Protein AF-A0AAP8HUD3-F1 (afdb_monomer_lite)

InterPro domains:
  IPR000829 DAGK family [PF01219] (1-81)
  IPR000829 DAGK family [PTHR34299] (2-87)
  IPR036945 Diacylglycerol kinase (DAGK) superfamily [G3DSA:1.10.287.3610] (1-88)

Organism: Escherichia coli (NCBI:txid562)

Secondary structure (DSSP, 8-state):
-HHHHHHHHHHHHHH-SSHHHHHHHHHHHHHHHHHHHHHHHHHHHHHHTT-TT-HHHHHHHHHHHHHHHHHHHHHHHHHHHHHHHHHT--

pLDDT: mean 89.9, std 9.55, range [56.0, 97.44]

Sequence (90 aa):
ELALAVLLIPAAFFLGRTTVEVFFLIGTVVLVLAVELLNSAVEALADALSVDTHPLLGRAKDLGSAAVMLLLLFTVAVWVGVAVSRFVMH

Radius of gyration: 16.63 Å; chains: 1; bounding box: 34×22×46 Å

Foldseek 3Di:
DVVVLVVQLVVLVVQDPDPVSSCVLNVLVVVLVVLVVVLVVLVVVLVVVVCPPDPVSVVSNVVSVVSSVVSVVVSVVSSVVSNCCVPPVD

Structure (mmCIF, N/CA/C/O backbone):
data_AF-A0AAP8HUD3-F1
#
_entry.id   AF-A0AAP8HUD3-F1
#
loop_
_atom_site.group_PDB
_atom_site.id
_atom_site.type_symbol
_atom_site.label_atom_id
_atom_site.label_alt_id
_atom_site.label_comp_id
_atom_site.label_asym_id
_atom_site.label_entity_id
_atom_site.label_seq_id
_atom_site.pdbx_PDB_ins_code
_atom_site.Cartn_x
_atom_site.Cartn_y
_atom_site.Cartn_z
_atom_site.occupancy
_atom_site.B_iso_or_equiv
_atom_site.auth_seq_id
_atom_site.auth_comp_id
_atom_site.auth_asym_id
_atom_site.auth_atom_id
_atom_site.pdbx_PDB_model_num
ATOM 1 N N . GLU A 1 1 ? -9.001 -5.227 -0.973 1.00 70.00 1 GLU A N 1
ATOM 2 C CA . GLU A 1 1 ? -7.610 -4.880 -1.360 1.00 70.00 1 GLU A CA 1
ATOM 3 C C . GLU A 1 1 ? -6.784 -6.089 -1.797 1.00 70.00 1 GLU A C 1
ATOM 5 O O . GLU A 1 1 ? -5.935 -5.966 -2.674 1.00 70.00 1 GLU A O 1
ATOM 10 N N . LEU A 1 2 ? -7.146 -7.298 -1.352 1.00 76.69 2 LEU A N 1
ATOM 11 C CA . LEU A 1 2 ? -6.656 -8.557 -1.936 1.00 76.69 2 LEU A CA 1
ATOM 12 C C . LEU A 1 2 ? -6.817 -8.634 -3.467 1.00 76.69 2 LEU A C 1
ATOM 14 O O . LEU A 1 2 ? -5.915 -9.102 -4.152 1.00 76.69 2 LEU A O 1
ATOM 18 N N . ALA A 1 3 ? -7.920 -8.121 -4.023 1.00 81.19 3 ALA A N 1
ATOM 19 C CA . ALA A 1 3 ? -8.113 -8.050 -5.475 1.00 81.19 3 ALA A CA 1
ATOM 20 C C . ALA A 1 3 ? -7.066 -7.160 -6.172 1.00 81.19 3 ALA A C 1
ATOM 22 O O . ALA A 1 3 ? -6.582 -7.500 -7.250 1.00 81.19 3 ALA A O 1
ATOM 23 N N . LEU A 1 4 ? -6.679 -6.047 -5.535 1.00 81.00 4 LEU A N 1
ATOM 24 C CA . LEU A 1 4 ? -5.638 -5.160 -6.046 1.00 81.00 4 LEU A CA 1
ATOM 25 C C . LEU A 1 4 ? -4.275 -5.858 -5.991 1.00 81.00 4 LEU A C 1
ATOM 27 O O . LEU A 1 4 ? -3.522 -5.796 -6.955 1.00 81.00 4 LEU A O 1
ATOM 31 N N . ALA A 1 5 ? -3.991 -6.605 -4.923 1.00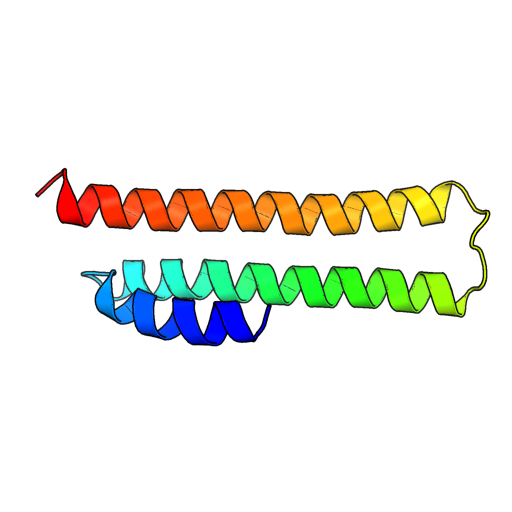 88.88 5 ALA A N 1
ATOM 32 C CA . ALA A 1 5 ? -2.767 -7.393 -4.819 1.00 88.88 5 ALA A CA 1
ATOM 33 C C . ALA A 1 5 ? -2.684 -8.518 -5.866 1.00 88.88 5 ALA A C 1
ATOM 35 O O . ALA A 1 5 ? -1.632 -8.705 -6.475 1.00 88.88 5 ALA A O 1
ATOM 36 N N . VAL A 1 6 ? -3.793 -9.215 -6.138 1.00 91.19 6 VAL A N 1
ATOM 37 C CA . VAL A 1 6 ? -3.874 -10.246 -7.191 1.00 91.19 6 VAL A CA 1
ATOM 38 C C . VAL A 1 6 ? -3.570 -9.672 -8.576 1.00 91.19 6 VAL A C 1
ATOM 40 O O . VAL A 1 6 ? -3.010 -10.376 -9.409 1.00 91.19 6 VAL A O 1
ATOM 43 N N . LEU A 1 7 ? -3.895 -8.401 -8.823 1.00 92.81 7 LEU A N 1
ATOM 44 C CA . LEU A 1 7 ? -3.576 -7.720 -10.078 1.00 92.81 7 LEU A CA 1
ATOM 45 C C . LEU A 1 7 ? -2.137 -7.172 -10.096 1.00 92.81 7 LEU A C 1
ATOM 47 O O . LEU A 1 7 ? -1.399 -7.371 -11.062 1.00 92.81 7 LEU A O 1
ATOM 51 N N . LEU A 1 8 ? -1.734 -6.479 -9.028 1.00 93.31 8 LEU A N 1
ATOM 52 C CA . LEU A 1 8 ? -0.461 -5.767 -8.959 1.00 93.31 8 LEU A CA 1
ATOM 53 C C . LEU A 1 8 ? 0.735 -6.714 -8.808 1.00 93.31 8 LEU A C 1
ATOM 55 O O . LEU A 1 8 ? 1.789 -6.450 -9.373 1.00 93.31 8 LEU A O 1
ATOM 59 N N . ILE A 1 9 ? 0.610 -7.845 -8.114 1.00 93.69 9 ILE A N 1
ATOM 60 C CA . ILE A 1 9 ? 1.745 -8.767 -7.953 1.00 93.69 9 ILE A CA 1
ATOM 61 C C . ILE A 1 9 ? 2.190 -9.352 -9.307 1.00 93.69 9 ILE A C 1
ATOM 63 O O . ILE A 1 9 ? 3.370 -9.225 -9.628 1.00 93.69 9 ILE A O 1
ATOM 67 N N . PRO A 1 10 ? 1.306 -9.913 -10.160 1.00 95.38 10 PRO A N 1
ATOM 68 C CA . PRO A 1 10 ? 1.684 -10.306 -11.516 1.00 95.38 10 PRO A CA 1
ATOM 69 C C . PRO A 1 10 ? 2.205 -9.129 -12.343 1.00 95.38 10 PRO A C 1
ATOM 71 O O . PRO A 1 10 ? 3.238 -9.252 -12.999 1.00 95.38 10 PRO A O 1
ATOM 74 N N . ALA A 1 11 ? 1.537 -7.970 -12.280 1.00 94.56 11 ALA A N 1
ATOM 75 C CA . ALA A 1 11 ? 1.952 -6.777 -13.014 1.00 94.56 11 ALA A CA 1
ATOM 76 C C . ALA A 1 11 ? 3.367 -6.302 -12.633 1.00 94.56 11 ALA A C 1
ATOM 78 O O . ALA A 1 11 ? 4.074 -5.783 -13.494 1.00 94.56 11 ALA A O 1
ATOM 79 N N . ALA A 1 12 ? 3.824 -6.542 -11.400 1.00 95.50 12 ALA A N 1
ATOM 80 C CA . ALA A 1 12 ? 5.181 -6.215 -10.971 1.00 95.50 12 ALA A CA 1
ATOM 81 C C . ALA A 1 12 ? 6.246 -6.993 -11.759 1.00 95.50 12 ALA A C 1
ATOM 83 O O . ALA A 1 12 ? 7.251 -6.405 -12.155 1.00 95.50 12 ALA A O 1
ATOM 84 N N . PHE A 1 13 ? 6.007 -8.276 -12.057 1.00 94.25 13 PHE A N 1
ATOM 85 C CA . PHE A 1 13 ? 6.897 -9.086 -12.902 1.00 94.25 13 PHE A CA 1
ATOM 86 C C . PHE A 1 13 ? 6.888 -8.636 -14.362 1.00 94.25 13 PHE A C 1
ATOM 88 O O . PHE A 1 13 ? 7.899 -8.751 -15.048 1.00 94.25 13 PHE A O 1
ATOM 95 N N . PHE A 1 14 ? 5.757 -8.114 -14.844 1.00 93.00 14 PHE A N 1
ATOM 96 C CA . PHE A 1 14 ? 5.693 -7.532 -16.181 1.00 93.00 14 PHE A CA 1
ATOM 97 C C . PHE A 1 14 ? 6.388 -6.176 -16.249 1.00 93.00 14 PHE A C 1
ATOM 99 O O . PHE A 1 14 ? 6.913 -5.847 -17.312 1.00 93.00 14 PHE A O 1
ATOM 106 N N . LEU A 1 15 ? 6.345 -5.380 -15.172 1.00 92.69 15 LEU A N 1
ATOM 107 C CA . LEU A 1 15 ? 6.824 -3.999 -15.124 1.00 92.69 15 LEU A CA 1
ATOM 108 C C . LEU A 1 15 ? 8.316 -3.870 -14.795 1.00 92.69 15 LEU A C 1
ATOM 110 O O . LEU A 1 15 ? 8.999 -3.097 -15.462 1.00 92.69 15 LEU A O 1
ATOM 114 N N . GLY A 1 16 ? 8.814 -4.601 -13.799 1.00 92.50 16 GLY A N 1
ATOM 115 C CA . GLY A 1 16 ? 10.211 -4.524 -13.372 1.00 92.50 16 GLY A CA 1
ATOM 116 C C . GLY A 1 16 ? 11.178 -5.164 -14.374 1.00 92.50 16 GLY A C 1
ATOM 117 O O . GLY A 1 16 ? 10.894 -6.207 -14.958 1.00 92.50 16 GLY A O 1
ATOM 118 N N . ARG A 1 17 ? 12.349 -4.547 -14.564 1.00 91.94 17 ARG A N 1
ATOM 119 C CA . ARG A 1 17 ? 13.454 -5.057 -15.395 1.00 91.94 17 ARG A CA 1
ATOM 120 C C . ARG A 1 17 ? 14.492 -5.818 -14.586 1.00 91.94 17 ARG A C 1
ATOM 122 O O . ARG A 1 17 ? 15.175 -6.684 -15.127 1.00 91.94 17 ARG A O 1
ATOM 129 N N . THR A 1 18 ? 14.634 -5.474 -13.310 1.00 94.44 18 THR A N 1
ATOM 130 C CA . THR A 1 18 ? 15.555 -6.141 -12.390 1.00 94.44 18 THR A CA 1
ATOM 131 C C . THR A 1 18 ? 14.801 -6.831 -11.266 1.00 94.44 18 THR A C 1
ATOM 133 O O . THR A 1 18 ? 13.706 -6.426 -10.879 1.00 94.44 18 THR A O 1
ATOM 136 N N . THR A 1 19 ? 15.427 -7.851 -10.683 1.00 94.94 19 THR A N 1
ATOM 137 C CA . THR A 1 19 ? 14.912 -8.534 -9.493 1.00 94.94 19 THR A CA 1
ATOM 138 C C . THR A 1 19 ? 14.619 -7.549 -8.357 1.00 94.94 19 THR A C 1
ATOM 140 O O . THR A 1 19 ? 13.613 -7.689 -7.669 1.00 94.94 19 THR A O 1
ATOM 143 N N . VAL A 1 20 ? 15.455 -6.516 -8.197 1.00 95.38 20 VAL A N 1
ATOM 144 C CA . VAL A 1 20 ? 15.267 -5.472 -7.180 1.00 95.38 20 VAL A CA 1
ATOM 145 C C . VAL A 1 20 ? 13.993 -4.673 -7.444 1.00 95.38 20 VAL A C 1
ATOM 147 O O . VAL A 1 20 ? 13.189 -4.531 -6.533 1.00 95.38 20 VAL A O 1
ATOM 150 N N . GLU A 1 21 ? 13.769 -4.205 -8.675 1.00 95.31 21 GLU A N 1
ATOM 151 C CA . GLU A 1 21 ? 12.552 -3.460 -9.037 1.00 95.31 21 GLU A CA 1
ATOM 152 C C . GLU A 1 21 ? 11.285 -4.288 -8.814 1.00 95.31 21 GLU A C 1
ATOM 154 O O . GLU A 1 21 ? 10.321 -3.789 -8.238 1.00 95.31 21 GLU A O 1
ATOM 159 N N . VAL A 1 22 ? 11.298 -5.565 -9.210 1.00 96.31 22 VAL A N 1
ATOM 160 C CA . VAL A 1 22 ? 10.162 -6.475 -9.003 1.00 96.31 22 VAL A CA 1
ATOM 161 C C . VAL A 1 22 ? 9.864 -6.642 -7.512 1.00 96.31 22 VAL A C 1
ATOM 163 O O . VAL A 1 22 ? 8.719 -6.468 -7.096 1.00 96.31 22 VAL A O 1
ATOM 166 N N . PHE A 1 23 ? 10.877 -6.921 -6.684 1.00 96.69 23 PHE A N 1
ATOM 167 C CA . PHE A 1 23 ? 10.680 -7.037 -5.236 1.00 96.69 23 PHE A CA 1
ATOM 168 C C . PHE A 1 23 ? 10.258 -5.718 -4.590 1.00 96.69 23 PHE A C 1
ATOM 170 O O . PHE A 1 23 ? 9.483 -5.743 -3.638 1.00 96.69 23 PHE A O 1
ATOM 177 N N . PHE A 1 24 ? 10.708 -4.574 -5.105 1.00 95.75 24 PHE A N 1
ATOM 178 C CA . PHE A 1 24 ? 10.299 -3.264 -4.602 1.00 95.75 24 PHE A CA 1
ATOM 179 C C . PHE A 1 24 ? 8.820 -2.984 -4.909 1.00 95.75 24 PHE A C 1
ATOM 181 O O . PHE A 1 24 ? 8.063 -2.607 -4.014 1.00 95.75 24 PHE A O 1
ATOM 188 N N . LEU A 1 25 ? 8.376 -3.261 -6.141 1.00 97.44 25 LEU A N 1
ATOM 189 C CA . LEU A 1 25 ? 6.972 -3.156 -6.548 1.00 97.44 25 LEU A CA 1
ATOM 190 C C . LEU A 1 25 ? 6.077 -4.092 -5.726 1.00 97.44 25 LEU A C 1
ATOM 192 O O . LEU A 1 25 ? 5.076 -3.643 -5.170 1.00 97.44 25 LEU A O 1
ATOM 196 N N . ILE A 1 26 ? 6.456 -5.365 -5.573 1.00 97.12 26 ILE A N 1
ATOM 197 C CA . ILE A 1 26 ? 5.718 -6.322 -4.729 1.00 97.12 26 ILE A CA 1
ATOM 198 C C . ILE A 1 26 ? 5.721 -5.868 -3.262 1.00 97.12 26 ILE A C 1
ATOM 200 O O . ILE A 1 26 ? 4.688 -5.925 -2.599 1.00 97.12 26 ILE A O 1
ATOM 204 N N . GLY A 1 27 ? 6.854 -5.375 -2.762 1.00 96.69 27 GLY A N 1
ATOM 205 C CA . GLY A 1 27 ? 7.007 -4.903 -1.388 1.00 96.69 27 GLY A CA 1
ATOM 206 C C . GLY A 1 27 ? 6.033 -3.779 -1.039 1.00 96.69 27 GLY A C 1
ATOM 207 O O . GLY A 1 27 ? 5.420 -3.823 0.025 1.00 96.69 27 GLY A O 1
ATOM 208 N N . THR A 1 28 ? 5.815 -2.821 -1.948 1.00 96.94 28 THR A N 1
ATOM 209 C CA . THR A 1 28 ? 4.810 -1.759 -1.738 1.00 96.94 28 THR A CA 1
ATOM 210 C C . THR A 1 28 ? 3.390 -2.307 -1.584 1.00 96.94 28 THR A C 1
ATOM 212 O O . THR A 1 28 ? 2.679 -1.906 -0.666 1.00 96.94 28 THR A O 1
ATOM 215 N N . VAL A 1 29 ? 3.006 -3.297 -2.394 1.00 96.38 29 VAL A N 1
ATOM 216 C CA . VAL A 1 29 ? 1.698 -3.966 -2.295 1.00 96.38 29 VAL A CA 1
ATOM 217 C C . VAL A 1 29 ? 1.551 -4.710 -0.966 1.00 96.38 29 VAL A C 1
ATOM 219 O O . VAL A 1 29 ? 0.522 -4.599 -0.304 1.00 96.38 29 VAL A O 1
ATOM 222 N N . VAL A 1 30 ? 2.584 -5.447 -0.547 1.00 95.81 30 VAL A N 1
ATOM 223 C CA . VAL A 1 30 ? 2.580 -6.173 0.733 1.00 95.81 30 VAL A CA 1
ATOM 224 C C . VAL A 1 30 ? 2.462 -5.210 1.917 1.00 95.81 30 VAL A C 1
ATOM 226 O O . VAL A 1 30 ? 1.729 -5.497 2.860 1.00 95.81 30 VAL A O 1
ATOM 229 N N . LEU A 1 31 ? 3.136 -4.056 1.866 1.00 95.50 31 LEU A N 1
ATOM 230 C CA . LEU A 1 31 ? 3.042 -3.031 2.907 1.00 95.50 31 LEU A CA 1
ATOM 231 C C . LEU A 1 31 ? 1.638 -2.428 3.012 1.00 95.50 31 LEU A C 1
ATOM 233 O O . LEU A 1 31 ? 1.155 -2.253 4.129 1.00 95.50 31 LEU A O 1
ATOM 237 N N . VAL A 1 32 ? 0.973 -2.150 1.884 1.00 95.81 32 VAL A N 1
ATOM 238 C CA . VAL A 1 32 ? -0.427 -1.682 1.880 1.00 95.81 32 VAL A CA 1
ATOM 239 C C . VAL A 1 32 ? -1.325 -2.693 2.592 1.00 95.81 32 VAL A C 1
ATOM 241 O O . VAL A 1 32 ? -2.013 -2.322 3.539 1.00 95.81 32 VAL A O 1
ATOM 244 N N . LEU A 1 33 ? -1.240 -3.977 2.222 1.00 95.00 33 LEU A N 1
ATOM 245 C CA . LEU A 1 33 ? -2.030 -5.035 2.865 1.00 95.00 33 LEU A CA 1
ATOM 246 C C . LEU A 1 33 ? -1.736 -5.151 4.366 1.00 95.00 33 LEU A C 1
ATOM 248 O O . LEU A 1 33 ? -2.649 -5.344 5.165 1.00 95.00 33 LEU A O 1
ATOM 252 N N . ALA A 1 34 ? -0.467 -5.040 4.764 1.00 95.94 34 ALA A N 1
ATOM 253 C CA . ALA A 1 34 ? -0.086 -5.100 6.170 1.00 95.94 34 ALA A CA 1
ATOM 254 C C . ALA A 1 34 ? -0.705 -3.946 6.973 1.00 95.94 34 ALA A C 1
ATOM 256 O O . ALA A 1 34 ? -1.227 -4.172 8.062 1.00 95.94 34 ALA A O 1
ATOM 257 N N . VAL A 1 35 ? -0.680 -2.721 6.443 1.00 95.44 35 VAL A N 1
ATOM 258 C CA . VAL A 1 35 ? -1.245 -1.555 7.137 1.00 95.44 35 VAL A CA 1
ATOM 259 C C . VAL A 1 35 ? -2.768 -1.554 7.131 1.00 95.44 35 VAL A C 1
ATOM 261 O O . VAL A 1 35 ? -3.357 -1.144 8.123 1.00 95.44 35 VAL A O 1
ATOM 264 N N . GLU A 1 36 ? -3.419 -2.081 6.099 1.00 94.62 36 GLU A N 1
ATOM 265 C CA . GLU A 1 36 ? -4.869 -2.297 6.124 1.00 94.62 36 GLU A CA 1
ATOM 266 C C . GLU A 1 36 ? -5.282 -3.325 7.171 1.00 94.62 36 GLU A C 1
ATOM 268 O O . GLU A 1 36 ? -6.205 -3.065 7.936 1.00 94.62 36 GLU A O 1
ATOM 273 N N . LEU A 1 37 ? -4.558 -4.444 7.287 1.00 95.06 37 LEU A N 1
ATOM 274 C CA . LEU A 1 37 ? -4.799 -5.417 8.356 1.00 95.06 37 LEU A CA 1
ATOM 275 C C . LEU A 1 37 ? -4.641 -4.780 9.742 1.00 95.06 37 LEU A C 1
ATOM 277 O O . LEU A 1 37 ? -5.438 -5.055 10.639 1.00 95.06 37 LEU A O 1
ATOM 281 N N . LEU A 1 38 ? -3.642 -3.910 9.917 1.00 94.00 38 LEU A N 1
ATOM 282 C CA . LEU A 1 38 ? -3.473 -3.145 11.153 1.00 94.00 38 LEU A CA 1
ATOM 283 C C . LEU A 1 38 ? -4.621 -2.146 11.369 1.00 94.00 38 LEU A C 1
ATOM 285 O O . LEU A 1 38 ? -5.113 -2.047 12.491 1.00 94.00 38 LEU A O 1
ATOM 289 N N . ASN A 1 39 ? -5.082 -1.447 10.328 1.00 94.19 39 ASN A N 1
ATOM 290 C CA . ASN A 1 39 ? -6.226 -0.537 10.413 1.00 94.19 39 ASN A CA 1
ATOM 291 C C . ASN A 1 39 ? -7.502 -1.288 10.822 1.00 94.19 39 ASN A C 1
ATOM 293 O O . ASN A 1 39 ? -8.156 -0.901 11.786 1.00 94.19 39 ASN A O 1
ATOM 297 N N . SER A 1 40 ? -7.801 -2.420 10.182 1.00 93.44 40 SER A N 1
ATOM 298 C CA . SER A 1 40 ? -8.939 -3.269 10.546 1.00 93.44 40 SER A CA 1
ATOM 299 C C . SER A 1 40 ? -8.815 -3.850 11.956 1.00 93.44 40 SER A C 1
ATOM 301 O O . SER A 1 40 ? -9.821 -4.006 12.641 1.00 93.44 40 SER A O 1
ATOM 303 N N . ALA A 1 41 ? -7.601 -4.146 12.434 1.00 92.44 41 ALA A N 1
ATOM 304 C CA . ALA A 1 41 ? -7.393 -4.571 13.818 1.00 92.44 41 ALA A CA 1
ATOM 305 C C . ALA A 1 41 ? -7.698 -3.443 14.821 1.00 92.44 41 ALA A C 1
ATOM 307 O O . ALA A 1 41 ? -8.304 -3.698 15.863 1.00 92.44 41 ALA A O 1
ATOM 308 N N . VAL A 1 42 ? -7.314 -2.200 14.505 1.00 90.31 42 VAL A N 1
ATOM 309 C CA . VAL A 1 42 ? -7.658 -1.015 15.308 1.00 90.31 42 VAL A CA 1
ATOM 310 C C . VAL A 1 42 ? -9.168 -0.778 15.308 1.00 90.31 42 VAL A C 1
ATOM 312 O O . VAL A 1 42 ? -9.732 -0.523 16.369 1.00 90.31 42 VAL A O 1
ATOM 315 N N . GLU A 1 43 ? -9.830 -0.908 14.158 1.00 90.69 43 GLU A N 1
ATOM 316 C CA . GLU A 1 43 ? -11.290 -0.814 14.042 1.00 90.69 43 GLU A CA 1
ATOM 317 C C . GLU A 1 43 ? -11.993 -1.903 14.860 1.00 90.69 43 GLU A C 1
ATOM 319 O O . GLU A 1 43 ? -12.853 -1.587 15.675 1.00 90.69 43 GLU A O 1
ATOM 324 N N . ALA A 1 44 ? -11.565 -3.162 14.743 1.00 91.69 44 ALA A N 1
ATOM 325 C CA . ALA A 1 44 ? -12.142 -4.269 15.501 1.00 91.69 44 ALA A CA 1
ATOM 326 C C . ALA A 1 44 ? -11.967 -4.096 17.019 1.00 91.69 44 ALA A C 1
ATOM 328 O O . ALA A 1 44 ? -12.886 -4.382 17.787 1.00 91.69 44 ALA A O 1
ATOM 329 N N . LEU A 1 45 ? -10.803 -3.609 17.467 1.00 88.94 45 LEU A N 1
ATOM 330 C CA . LEU A 1 45 ? -10.574 -3.283 18.875 1.00 88.94 45 LEU A CA 1
ATOM 331 C C . LEU A 1 45 ? -11.467 -2.123 19.333 1.00 88.94 45 LEU A C 1
ATOM 333 O O . LEU A 1 45 ? -12.008 -2.165 20.437 1.00 88.94 45 LEU A O 1
ATOM 337 N N . ALA A 1 46 ? -11.618 -1.094 18.498 1.00 85.62 46 ALA A N 1
ATOM 338 C CA . ALA A 1 46 ? -12.462 0.054 18.796 1.00 85.62 46 ALA A CA 1
ATOM 339 C C . ALA A 1 46 ? -13.937 -0.353 18.953 1.00 85.62 46 ALA A C 1
ATOM 341 O O . ALA A 1 46 ? -14.571 0.010 19.946 1.00 85.62 46 ALA A O 1
ATOM 342 N N . ASP A 1 47 ? -14.440 -1.166 18.024 1.00 85.75 47 ASP A N 1
ATOM 343 C CA . ASP A 1 47 ? -15.812 -1.668 18.023 1.00 85.75 47 ASP A CA 1
ATOM 344 C C . ASP A 1 47 ? -16.058 -2.606 19.225 1.00 85.75 47 ASP A C 1
ATO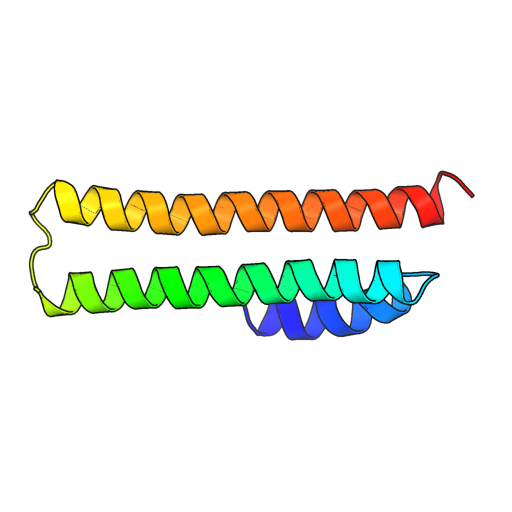M 346 O O . ASP A 1 47 ? -17.082 -2.503 19.906 1.00 85.75 47 ASP A O 1
ATOM 350 N N . ALA A 1 48 ? -15.087 -3.464 19.571 1.00 86.81 48 ALA A N 1
ATOM 351 C CA . ALA A 1 48 ? -15.176 -4.371 20.721 1.00 86.81 48 ALA A CA 1
ATOM 352 C C . ALA A 1 48 ? -15.280 -3.640 22.069 1.00 86.81 48 ALA A C 1
ATOM 354 O O . ALA A 1 48 ? -15.917 -4.138 22.998 1.00 86.81 48 ALA A O 1
ATOM 355 N N . LEU A 1 49 ? -14.671 -2.459 22.188 1.00 83.56 49 LEU A N 1
ATOM 356 C CA . LEU A 1 49 ? -14.760 -1.651 23.401 1.00 83.56 49 LEU A CA 1
ATOM 357 C C . LEU A 1 49 ? -16.081 -0.857 23.484 1.00 83.56 49 LEU A C 1
ATOM 359 O O . LEU A 1 49 ? -16.376 -0.315 24.546 1.00 83.56 49 LEU A O 1
ATOM 363 N N . SER A 1 50 ? -16.898 -0.814 22.417 1.00 66.62 50 SER A N 1
ATOM 364 C CA . SER A 1 50 ? -18.189 -0.094 22.366 1.00 66.62 50 SER A CA 1
ATOM 365 C C . SER A 1 50 ? -18.085 1.386 22.773 1.00 66.62 50 SER A C 1
ATOM 367 O O . SER A 1 50 ? -19.004 1.949 23.369 1.00 66.62 50 SER A O 1
ATOM 369 N N . VAL A 1 51 ? -16.947 2.028 22.481 1.00 58.25 51 VAL A N 1
ATOM 370 C CA . VAL A 1 51 ? -16.659 3.414 22.890 1.00 58.25 51 VAL A CA 1
ATOM 371 C C . VAL A 1 51 ? -16.722 4.371 21.700 1.00 58.25 51 VAL A C 1
ATOM 373 O O . VAL A 1 51 ? -15.811 5.170 21.478 1.00 58.25 51 VAL A O 1
ATOM 3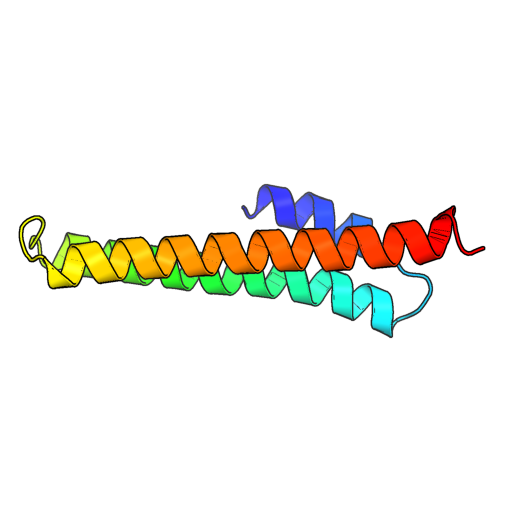76 N N . ASP A 1 52 ? -17.822 4.328 20.947 1.00 56.50 52 ASP A N 1
ATOM 377 C CA . ASP A 1 52 ? -18.057 5.190 19.774 1.00 56.50 52 ASP A CA 1
ATOM 378 C C . ASP A 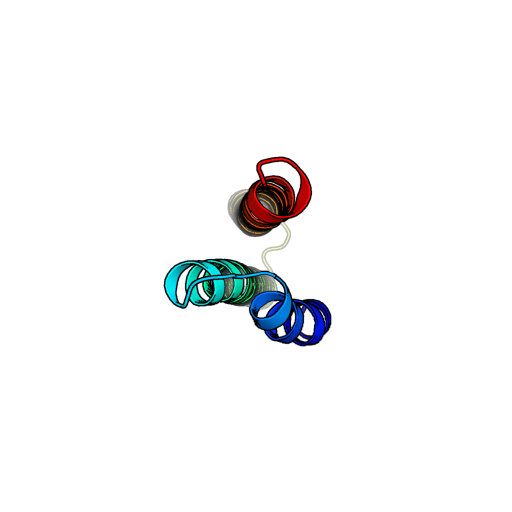1 52 ? -18.026 6.700 20.087 1.00 56.50 52 ASP A C 1
ATOM 380 O O . ASP A 1 52 ? -17.973 7.536 19.188 1.00 56.50 52 ASP A O 1
ATOM 384 N N . THR A 1 53 ? -18.019 7.077 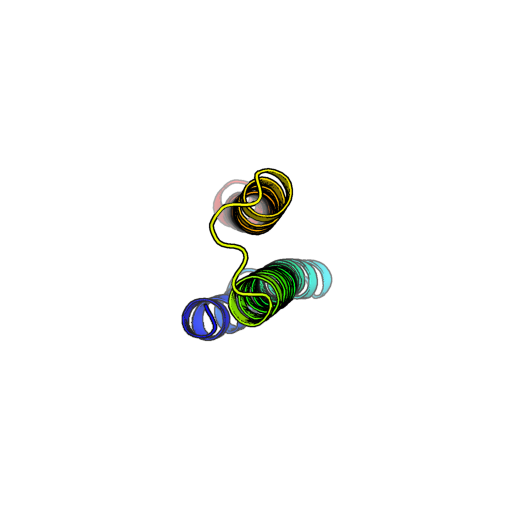21.365 1.00 58.59 53 THR A N 1
ATOM 385 C CA . THR A 1 53 ? -18.015 8.469 21.827 1.00 58.59 53 THR A CA 1
ATOM 386 C C . THR A 1 53 ? -16.699 8.928 22.457 1.00 58.59 53 THR A C 1
ATOM 388 O O . THR A 1 53 ? -16.617 10.086 22.872 1.00 58.59 53 THR A O 1
ATOM 391 N N . HIS A 1 54 ? -15.643 8.097 22.519 1.00 71.50 54 HIS A N 1
ATOM 392 C CA . HIS A 1 54 ? -14.354 8.577 23.033 1.00 71.50 54 HIS A CA 1
ATOM 393 C C . HIS A 1 54 ? -13.556 9.317 21.947 1.00 71.50 54 HIS A C 1
ATOM 395 O O . HIS A 1 54 ? -13.123 8.701 20.970 1.00 71.50 54 HIS A O 1
ATOM 401 N N . PRO A 1 55 ? -13.223 10.607 22.142 1.00 79.25 55 PRO A N 1
ATOM 402 C CA . PRO A 1 55 ? -12.502 11.402 21.144 1.00 79.25 55 PRO A CA 1
ATOM 403 C C . PRO A 1 55 ? -11.097 10.868 20.811 1.00 79.25 55 PRO A C 1
ATOM 405 O O . PRO A 1 55 ? -10.553 11.173 19.752 1.00 79.25 55 PRO A O 1
ATOM 408 N N . LEU A 1 56 ? -10.496 10.057 21.690 1.00 81.44 56 LEU A N 1
ATOM 409 C CA . LEU A 1 56 ? -9.213 9.392 21.430 1.00 81.44 56 LEU A CA 1
ATOM 410 C C . LEU A 1 56 ? -9.342 8.209 20.460 1.00 81.44 56 LEU A C 1
ATOM 412 O O . LEU A 1 56 ? -8.428 7.968 19.676 1.00 81.44 56 LEU A O 1
ATOM 416 N N . LEU A 1 57 ? -10.470 7.497 20.497 1.00 79.44 57 LEU A N 1
ATOM 417 C CA . LEU A 1 57 ? -10.720 6.338 19.644 1.00 79.44 57 LEU A CA 1
ATOM 418 C C . LEU A 1 57 ? -11.020 6.781 18.208 1.00 79.44 57 LEU A C 1
ATOM 420 O O . LEU A 1 57 ? -10.469 6.219 17.267 1.00 79.44 57 LEU A O 1
ATOM 424 N N . GLY A 1 58 ? -11.797 7.862 18.050 1.00 81.56 58 GLY A N 1
ATOM 425 C CA . GLY A 1 58 ? -12.005 8.510 16.751 1.00 81.56 58 GLY A CA 1
ATOM 426 C C . GLY A 1 58 ? -10.680 8.917 16.098 1.00 81.56 58 GLY A C 1
ATOM 427 O O . GLY A 1 58 ? -10.409 8.541 14.963 1.00 81.56 58 GLY A O 1
ATOM 428 N N . ARG A 1 59 ? -9.778 9.553 16.864 1.00 85.38 59 ARG A N 1
ATOM 429 C CA . ARG A 1 59 ? -8.424 9.883 16.383 1.00 85.38 59 ARG A CA 1
ATOM 430 C C . ARG A 1 59 ? -7.615 8.657 15.958 1.00 85.38 59 ARG A C 1
ATOM 432 O O . ARG A 1 59 ? -6.854 8.752 15.002 1.00 85.38 59 ARG A O 1
ATOM 439 N N . ALA A 1 60 ? -7.738 7.529 16.657 1.00 87.06 60 ALA A N 1
ATOM 440 C CA . ALA A 1 60 ? -7.038 6.304 16.277 1.00 87.06 60 ALA A CA 1
ATOM 441 C C . ALA A 1 60 ? -7.530 5.757 14.923 1.00 87.06 60 ALA A C 1
ATOM 443 O O . ALA A 1 60 ? -6.699 5.379 14.098 1.00 87.06 60 ALA A O 1
ATOM 444 N N . LYS A 1 61 ? -8.849 5.787 14.665 1.00 86.19 61 LYS A N 1
ATOM 445 C CA . LYS A 1 61 ? -9.449 5.390 13.374 1.00 86.19 61 LYS A CA 1
ATOM 446 C C . LYS A 1 61 ? -8.986 6.310 12.236 1.00 86.19 61 LYS A C 1
ATOM 448 O O . LYS A 1 61 ? -8.547 5.826 11.193 1.00 86.19 61 LYS A O 1
ATOM 453 N N . ASP A 1 62 ? -8.981 7.624 12.471 1.00 91.50 62 ASP A N 1
ATOM 454 C CA . ASP A 1 62 ? -8.516 8.610 11.486 1.00 91.50 62 ASP A CA 1
ATOM 455 C C . ASP A 1 62 ? -7.033 8.415 11.131 1.00 91.50 62 ASP A C 1
ATOM 457 O O . ASP A 1 62 ? -6.653 8.452 9.960 1.00 91.50 62 ASP A O 1
ATOM 461 N N . LEU A 1 63 ? -6.182 8.176 12.136 1.00 92.94 63 LEU A N 1
ATOM 462 C CA . LEU A 1 63 ? -4.753 7.925 11.933 1.00 92.94 63 LEU A CA 1
ATOM 463 C C . LEU A 1 63 ? -4.494 6.613 11.181 1.00 92.94 63 LEU A C 1
ATOM 465 O O . LEU A 1 63 ? -3.620 6.582 10.314 1.00 92.94 63 LEU A O 1
ATOM 469 N N . GLY A 1 64 ? -5.249 5.553 11.484 1.00 92.12 64 GLY A N 1
ATOM 470 C CA . GLY A 1 64 ? -5.168 4.282 10.764 1.00 92.12 64 GLY A CA 1
ATOM 471 C C . GLY A 1 64 ? -5.507 4.448 9.280 1.00 92.12 64 GLY A C 1
ATOM 472 O O . GLY A 1 64 ? -4.710 4.082 8.413 1.00 92.12 64 GLY A O 1
ATOM 473 N N . SER A 1 65 ? -6.616 5.128 8.981 1.00 92.94 65 SER A N 1
ATOM 474 C CA . SER A 1 65 ? -7.024 5.434 7.603 1.00 92.94 65 SER A CA 1
ATOM 475 C C . SER A 1 65 ? -6.016 6.340 6.881 1.00 92.94 65 SER A C 1
ATOM 477 O O . SER A 1 65 ? -5.713 6.135 5.702 1.00 92.94 65 SER A O 1
ATOM 479 N N . ALA A 1 66 ? -5.434 7.321 7.580 1.00 95.44 66 ALA A N 1
ATOM 480 C CA . ALA A 1 66 ? -4.385 8.176 7.027 1.00 95.44 66 ALA A CA 1
ATOM 481 C C . ALA A 1 66 ? -3.108 7.387 6.688 1.00 95.44 66 ALA A C 1
ATOM 483 O O . ALA A 1 66 ? -2.484 7.649 5.658 1.00 95.44 66 ALA A O 1
ATOM 484 N N . ALA A 1 67 ? -2.732 6.400 7.508 1.00 95.75 67 ALA A N 1
ATOM 485 C CA . ALA A 1 67 ? -1.592 5.529 7.232 1.00 95.75 67 ALA A CA 1
ATOM 486 C C . ALA A 1 67 ? -1.806 4.688 5.961 1.00 95.75 67 ALA A C 1
ATOM 488 O O . ALA A 1 67 ? -0.899 4.605 5.129 1.00 95.75 67 ALA A O 1
ATOM 489 N N . VAL A 1 68 ? -3.012 4.134 5.771 1.00 95.38 68 VAL A N 1
ATOM 490 C CA . VAL A 1 68 ? -3.391 3.423 4.535 1.00 95.38 68 VAL A CA 1
ATOM 491 C C . VAL A 1 68 ? -3.274 4.355 3.325 1.00 95.38 68 VAL A C 1
ATOM 493 O O . VAL A 1 68 ? -2.605 4.019 2.348 1.00 95.38 68 VAL A O 1
ATOM 496 N N . MET A 1 69 ? -3.841 5.564 3.406 1.00 95.31 69 MET A N 1
ATOM 497 C CA . MET A 1 69 ? -3.777 6.557 2.325 1.00 95.31 69 MET A CA 1
ATOM 498 C C . MET A 1 69 ? -2.333 6.911 1.942 1.00 95.31 69 MET A C 1
ATOM 500 O O . MET A 1 69 ? -1.990 6.936 0.759 1.00 95.31 69 MET A O 1
ATOM 504 N N . LEU A 1 70 ? -1.467 7.159 2.928 1.00 97.00 70 LEU A N 1
ATOM 505 C CA . LEU A 1 70 ? -0.059 7.478 2.682 1.00 97.00 70 LEU A CA 1
ATOM 506 C C . LEU A 1 70 ? 0.671 6.336 1.967 1.00 97.00 70 LEU A C 1
ATOM 508 O O . LEU A 1 70 ? 1.444 6.593 1.042 1.00 97.00 70 LEU A O 1
ATOM 512 N N . LEU A 1 71 ? 0.408 5.083 2.343 1.00 95.81 71 LEU A N 1
ATOM 513 C CA . LEU A 1 71 ? 1.007 3.936 1.664 1.00 95.81 71 LEU A CA 1
ATOM 514 C C . LEU A 1 71 ? 0.448 3.700 0.264 1.00 95.81 71 LEU A C 1
ATOM 516 O O . LEU A 1 71 ? 1.210 3.306 -0.619 1.00 95.81 71 LEU A O 1
ATOM 520 N N . LEU A 1 72 ? -0.834 3.975 0.020 1.00 95.25 72 LEU A N 1
ATOM 521 C CA . LEU A 1 72 ? -1.395 3.941 -1.331 1.00 95.25 72 LEU A CA 1
ATOM 522 C C . LEU A 1 72 ? -0.725 4.989 -2.228 1.00 95.25 72 LEU A C 1
ATOM 524 O O . LEU A 1 72 ? -0.303 4.663 -3.337 1.00 95.25 72 LEU A O 1
ATOM 528 N N . LEU A 1 73 ? -0.544 6.219 -1.736 1.00 97.00 73 LEU A N 1
ATOM 529 C CA . LEU A 1 73 ? 0.169 7.274 -2.466 1.00 97.00 73 LEU A CA 1
ATOM 530 C C . LEU A 1 73 ? 1.628 6.895 -2.737 1.00 97.00 73 LEU A C 1
ATOM 532 O O . LEU A 1 73 ? 2.113 7.073 -3.855 1.00 97.00 73 LEU A O 1
ATOM 536 N N . PHE A 1 74 ? 2.317 6.333 -1.743 1.00 97.00 74 PHE A N 1
ATOM 537 C CA . PHE A 1 74 ? 3.681 5.840 -1.913 1.00 97.00 74 PHE A CA 1
ATOM 538 C C . PHE A 1 74 ? 3.753 4.712 -2.950 1.00 97.00 74 PHE A C 1
ATOM 540 O O . PHE A 1 74 ? 4.608 4.739 -3.832 1.00 97.00 74 PHE A O 1
ATOM 547 N N . THR A 1 75 ? 2.816 3.763 -2.898 1.00 96.38 75 THR A N 1
ATOM 548 C CA . THR A 1 75 ? 2.702 2.670 -3.872 1.00 96.38 75 THR A CA 1
ATOM 549 C C . THR A 1 75 ? 2.528 3.230 -5.279 1.00 96.38 75 THR A C 1
ATOM 551 O O . THR A 1 75 ? 3.303 2.889 -6.169 1.00 96.38 75 THR A O 1
ATOM 554 N N . VAL A 1 76 ? 1.592 4.159 -5.486 1.00 96.56 76 VAL A N 1
ATOM 555 C CA . VAL A 1 76 ? 1.398 4.817 -6.787 1.00 96.56 76 VAL A CA 1
ATOM 556 C C . VAL A 1 76 ? 2.674 5.523 -7.247 1.00 96.56 76 VAL A C 1
ATOM 558 O O . VAL A 1 76 ? 3.075 5.349 -8.396 1.00 96.56 76 VAL A O 1
ATOM 561 N N . ALA A 1 77 ? 3.349 6.270 -6.370 1.00 97.38 77 ALA A N 1
ATOM 562 C CA . ALA A 1 77 ? 4.580 6.979 -6.715 1.00 97.38 77 ALA A CA 1
ATOM 563 C C . ALA A 1 77 ? 5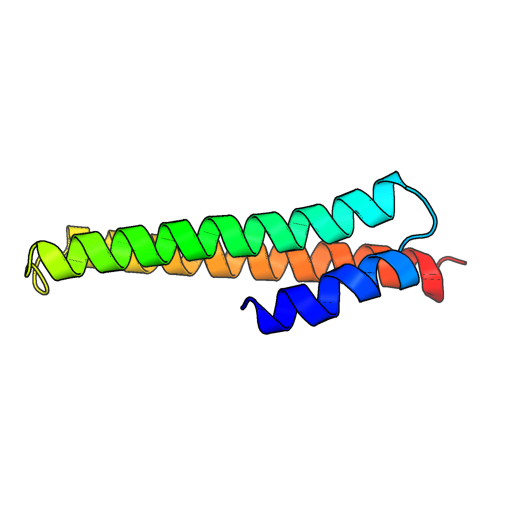.697 6.026 -7.174 1.00 97.38 77 ALA A C 1
ATOM 565 O O . ALA A 1 77 ? 6.342 6.282 -8.191 1.00 97.38 77 ALA A O 1
ATOM 566 N N . VAL A 1 78 ? 5.895 4.905 -6.473 1.00 96.62 78 VAL A N 1
ATOM 567 C CA . VAL A 1 78 ? 6.887 3.883 -6.845 1.00 96.62 78 VAL A CA 1
ATOM 568 C C . VAL A 1 78 ? 6.534 3.242 -8.187 1.00 96.62 78 VAL A C 1
ATOM 570 O O . VAL A 1 78 ? 7.385 3.148 -9.070 1.00 96.62 78 VAL A O 1
ATOM 573 N N . TRP A 1 79 ? 5.275 2.847 -8.371 1.00 96.75 79 TRP A N 1
ATOM 574 C CA . TRP A 1 79 ? 4.799 2.214 -9.601 1.00 96.75 79 TRP A CA 1
ATOM 575 C C . TRP A 1 79 ? 4.924 3.130 -10.817 1.00 96.75 79 TRP A C 1
ATOM 577 O O . TRP A 1 79 ? 5.441 2.715 -11.856 1.00 96.75 79 TRP A O 1
ATOM 587 N N . VAL A 1 80 ? 4.508 4.389 -10.679 1.00 96.38 80 VAL A N 1
ATOM 588 C CA . VAL A 1 80 ? 4.668 5.408 -11.721 1.00 96.38 80 VAL A CA 1
ATOM 589 C C . VAL A 1 80 ? 6.147 5.666 -11.988 1.00 96.38 80 VAL A C 1
ATOM 591 O O . VAL A 1 80 ? 6.537 5.719 -13.148 1.00 96.38 80 VAL A O 1
ATOM 594 N N . GLY A 1 81 ? 6.987 5.763 -10.956 1.00 95.56 81 GLY A N 1
ATOM 595 C CA . GLY A 1 81 ? 8.430 5.958 -11.111 1.00 95.56 81 GLY A CA 1
ATOM 596 C C . GLY A 1 81 ? 9.092 4.847 -11.931 1.00 95.56 81 GLY A C 1
ATOM 597 O O . GLY A 1 81 ? 9.817 5.136 -12.884 1.00 95.56 81 GLY A O 1
ATOM 598 N N . VAL A 1 82 ? 8.787 3.580 -11.632 1.00 95.06 82 VAL A N 1
ATOM 599 C CA . VAL A 1 82 ? 9.301 2.437 -12.408 1.00 95.06 82 VAL A CA 1
ATOM 600 C C . VAL A 1 82 ? 8.719 2.423 -13.826 1.00 95.06 82 VAL A C 1
ATOM 602 O O . VAL A 1 82 ? 9.452 2.186 -14.783 1.00 95.06 82 VAL A O 1
ATOM 605 N N . ALA A 1 83 ? 7.430 2.729 -14.001 1.00 94.19 83 ALA A N 1
ATOM 606 C CA . ALA A 1 83 ? 6.812 2.796 -15.326 1.00 94.19 83 ALA A CA 1
ATOM 607 C C . ALA A 1 83 ? 7.406 3.912 -16.200 1.00 94.19 83 ALA A C 1
ATOM 609 O O . ALA A 1 83 ? 7.713 3.679 -17.365 1.00 94.19 83 ALA A O 1
ATOM 610 N N . VAL A 1 84 ? 7.617 5.108 -15.647 1.00 94.62 84 VAL A N 1
ATOM 611 C CA . VAL A 1 84 ? 8.266 6.230 -16.340 1.00 94.62 84 VAL A CA 1
ATOM 612 C C . VAL A 1 84 ? 9.706 5.871 -16.690 1.00 94.62 84 VAL A C 1
ATOM 614 O O . VAL A 1 84 ? 10.107 6.047 -17.840 1.00 94.62 84 VAL A O 1
ATOM 617 N N . SER A 1 85 ? 10.453 5.299 -15.740 1.00 91.38 85 SER A N 1
ATOM 618 C CA . SER A 1 85 ? 11.804 4.787 -15.991 1.00 91.38 85 SER A CA 1
ATOM 619 C C . SER A 1 85 ? 11.813 3.810 -17.169 1.00 91.38 85 SER A C 1
ATOM 621 O O . SER A 1 85 ? 12.654 3.929 -18.050 1.00 91.38 85 SER A O 1
ATOM 623 N N . ARG A 1 86 ? 10.818 2.913 -17.246 1.00 89.69 86 ARG A N 1
ATOM 624 C CA . ARG A 1 86 ? 10.690 1.897 -18.299 1.00 89.69 86 ARG A CA 1
ATOM 625 C C . ARG A 1 86 ? 10.207 2.411 -19.660 1.00 89.69 86 ARG A C 1
ATOM 627 O O . ARG A 1 86 ? 10.582 1.853 -20.685 1.00 89.69 86 ARG A O 1
ATOM 634 N N . PHE A 1 87 ? 9.297 3.371 -19.709 1.00 90.94 87 PHE A N 1
ATOM 635 C CA . PHE A 1 87 ? 8.637 3.733 -20.972 1.00 90.94 87 PHE A CA 1
ATOM 636 C C . PHE A 1 87 ? 9.065 5.092 -21.518 1.00 90.94 87 PHE A C 1
ATOM 638 O O . PHE A 1 87 ? 8.886 5.340 -22.705 1.00 90.94 87 PHE A O 1
ATOM 645 N N . VAL A 1 88 ? 9.609 5.967 -20.670 1.00 89.00 88 VAL A N 1
ATOM 646 C CA . VAL A 1 88 ? 9.939 7.357 -21.026 1.00 89.00 88 VAL A CA 1
ATOM 647 C C . VAL A 1 88 ? 11.442 7.608 -20.995 1.00 89.00 88 VAL A C 1
ATOM 649 O O . VAL A 1 88 ? 11.943 8.354 -21.826 1.00 89.00 88 VAL A O 1
ATOM 652 N N . MET A 1 89 ? 12.158 7.009 -20.040 1.00 76.94 89 MET A N 1
ATOM 653 C CA . MET A 1 89 ? 13.606 7.209 -19.863 1.00 76.94 89 MET A CA 1
ATOM 654 C C . MET A 1 89 ? 14.461 6.129 -20.546 1.00 76.94 89 MET A C 1
ATOM 656 O O . MET A 1 89 ? 15.664 6.053 -20.298 1.00 76.94 89 MET A O 1
ATOM 660 N N . HIS A 1 90 ? 13.833 5.300 -21.383 1.00 56.00 90 HIS A N 1
ATOM 661 C CA . HIS A 1 90 ? 14.507 4.376 -22.293 1.00 56.00 90 HIS A CA 1
ATOM 662 C C . HIS A 1 90 ? 15.062 5.092 -23.523 1.00 56.00 90 HIS A C 1
ATOM 664 O O . HIS A 1 90 ? 14.324 5.920 -24.102 1.00 56.00 90 HIS A O 1
#